Protein AF-A0A8T0A9D6-F1 (afdb_monomer)

Radius of gyration: 23.65 Å; Cα contacts (8 Å, |Δi|>4): 143; chains: 1; bounding box: 68×33×57 Å

Nearest PDB structures (foldseek):
  1hup-assembly1_A  TM=8.948E-01  e=9.788E-04  Homo sapiens
  4j6m-assembly6_F  TM=8.842E-01  e=1.538E-03  Homo sapiens
  3dbz-assembly1_B  TM=8.760E-01  e=7.715E-03  Homo sapiens
  2ria-assembly1_C  TM=8.794E-01  e=1.136E-02  Homo sapiens

Organism: Silurus meridionalis (NCBI:txid175797)

Structure (mmCIF, N/CA/C/O backbone):
data_AF-A0A8T0A9D6-F1
#
_entry.id   AF-A0A8T0A9D6-F1
#
loop_
_atom_site.group_PDB
_atom_site.id
_atom_site.type_symbol
_atom_site.label_atom_id
_atom_site.label_alt_id
_atom_site.label_comp_id
_atom_site.label_asym_id
_atom_site.label_entity_id
_atom_site.label_seq_id
_atom_site.pdbx_PDB_ins_code
_atom_site.Cartn_x
_atom_site.Cartn_y
_atom_site.Cartn_z
_atom_site.occupancy
_atom_site.B_iso_or_equiv
_atom_site.auth_seq_id
_atom_site.auth_comp_id
_atom_site.auth_asym_id
_atom_site.auth_atom_id
_atom_site.pdbx_PDB_model_num
ATOM 1 N N . MET A 1 1 ? 6.426 9.543 -4.279 1.00 57.34 1 MET A N 1
ATOM 2 C CA . MET A 1 1 ? 7.714 8.868 -4.018 1.00 57.34 1 MET A CA 1
ATOM 3 C C . MET A 1 1 ? 8.816 9.563 -4.808 1.00 57.34 1 MET A C 1
ATOM 5 O O . MET A 1 1 ? 8.618 9.806 -5.990 1.00 57.34 1 MET A O 1
ATOM 9 N N . GLN A 1 2 ? 9.928 9.948 -4.175 1.00 61.25 2 GLN A N 1
ATOM 10 C CA . GLN A 1 2 ? 11.080 10.52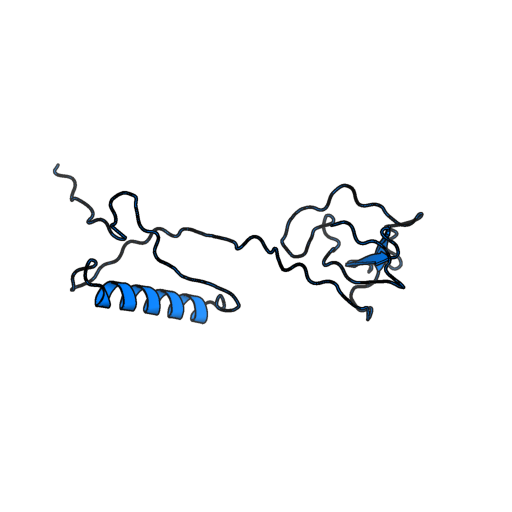2 -4.880 1.00 61.25 2 GLN A CA 1
ATOM 11 C C . GLN A 1 2 ? 12.294 9.624 -4.647 1.00 61.25 2 GLN A C 1
ATOM 13 O O . GLN A 1 2 ? 12.952 9.722 -3.617 1.00 61.25 2 GLN A O 1
ATOM 18 N N . VAL A 1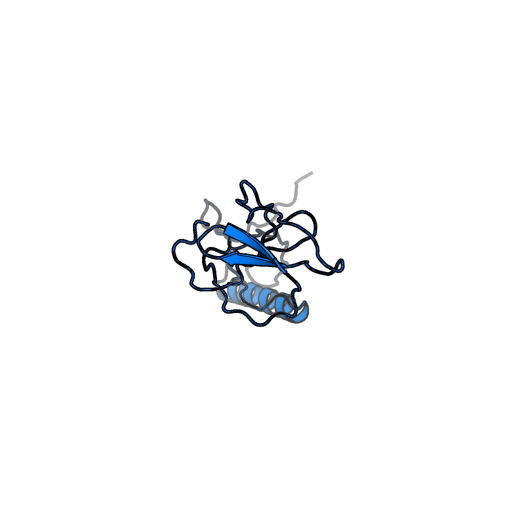 3 ? 12.563 8.733 -5.601 1.00 64.94 3 VAL A N 1
ATOM 19 C CA . VAL A 1 3 ? 13.750 7.874 -5.577 1.00 64.94 3 VAL A CA 1
ATOM 20 C C . VAL A 1 3 ? 14.895 8.651 -6.216 1.00 64.94 3 VAL A C 1
ATOM 22 O O . VAL A 1 3 ? 14.787 9.088 -7.359 1.00 64.94 3 VAL A O 1
ATOM 25 N N . ARG A 1 4 ? 15.972 8.882 -5.465 1.00 66.06 4 ARG A N 1
ATOM 26 C CA . ARG A 1 4 ? 17.199 9.515 -5.967 1.00 66.06 4 ARG A CA 1
ATOM 27 C C . ARG A 1 4 ? 18.322 8.483 -5.895 1.00 66.06 4 ARG A C 1
ATOM 29 O O . ARG A 1 4 ? 18.408 7.769 -4.903 1.00 66.06 4 ARG A O 1
ATOM 36 N N . ASN A 1 5 ? 19.178 8.450 -6.917 1.00 67.38 5 ASN A N 1
ATOM 37 C CA . ASN A 1 5 ? 20.385 7.616 -6.984 1.00 67.38 5 ASN A CA 1
ATOM 38 C C . ASN A 1 5 ? 20.135 6.093 -7.039 1.00 67.38 5 ASN A C 1
ATOM 40 O O . ASN A 1 5 ? 20.701 5.347 -6.242 1.00 67.38 5 ASN A O 1
ATOM 44 N N . THR A 1 6 ? 19.321 5.613 -7.986 1.00 70.38 6 THR A N 1
ATOM 45 C CA . THR A 1 6 ? 19.339 4.187 -8.364 1.00 70.38 6 THR A CA 1
ATOM 46 C C . THR A 1 6 ? 20.380 3.931 -9.442 1.00 70.38 6 THR A C 1
ATOM 48 O O . THR A 1 6 ? 20.510 4.718 -10.377 1.00 70.38 6 THR A O 1
ATOM 51 N N . VAL A 1 7 ? 21.118 2.829 -9.310 1.00 73.31 7 VAL A N 1
ATOM 52 C CA . VAL A 1 7 ? 21.983 2.306 -10.372 1.00 73.31 7 VAL A CA 1
ATOM 53 C C . VAL A 1 7 ? 21.232 1.156 -11.032 1.00 73.31 7 VAL A C 1
ATOM 55 O O . VAL A 1 7 ? 21.083 0.095 -10.430 1.00 73.31 7 VAL A O 1
ATOM 58 N N . GLY A 1 8 ? 20.743 1.390 -12.249 1.00 85.88 8 GLY A N 1
ATOM 59 C CA . GLY A 1 8 ? 19.894 0.447 -12.976 1.00 85.88 8 GLY A CA 1
ATOM 60 C C . GLY A 1 8 ? 18.409 0.573 -12.638 1.00 85.88 8 GLY A C 1
ATOM 61 O O . GLY A 1 8 ? 18.000 1.382 -11.797 1.00 85.88 8 GLY A O 1
ATOM 62 N N . ASP A 1 9 ? 17.610 -0.224 -13.339 1.00 93.56 9 ASP A N 1
ATOM 63 C CA . ASP A 1 9 ? 16.158 -0.211 -13.223 1.00 93.56 9 ASP A CA 1
ATOM 64 C C . ASP A 1 9 ? 15.711 -0.938 -11.954 1.00 93.56 9 ASP A C 1
ATOM 66 O O . ASP A 1 9 ? 16.227 -2.002 -11.599 1.00 93.56 9 ASP A O 1
ATOM 70 N N . ALA A 1 10 ? 14.733 -0.353 -11.267 1.00 95.12 10 ALA A N 1
ATOM 71 C CA . ALA A 1 10 ? 14.130 -0.940 -10.082 1.00 95.12 10 ALA A CA 1
ATOM 72 C C . ALA A 1 10 ? 12.607 -0.838 -10.129 1.00 95.12 10 ALA A C 1
ATOM 74 O O . ALA A 1 10 ? 12.049 0.197 -10.505 1.00 95.12 10 ALA A O 1
ATOM 75 N N . TRP A 1 11 ? 11.933 -1.896 -9.687 1.00 96.06 11 TRP A N 1
ATOM 76 C CA . TRP A 1 11 ? 10.486 -1.911 -9.536 1.00 96.06 11 TRP A CA 1
ATOM 77 C C . TRP A 1 11 ? 10.029 -0.988 -8.407 1.00 96.06 11 TRP A C 1
ATOM 79 O O . TRP A 1 11 ? 10.618 -0.943 -7.325 1.00 96.06 11 TRP A O 1
ATOM 89 N N . IL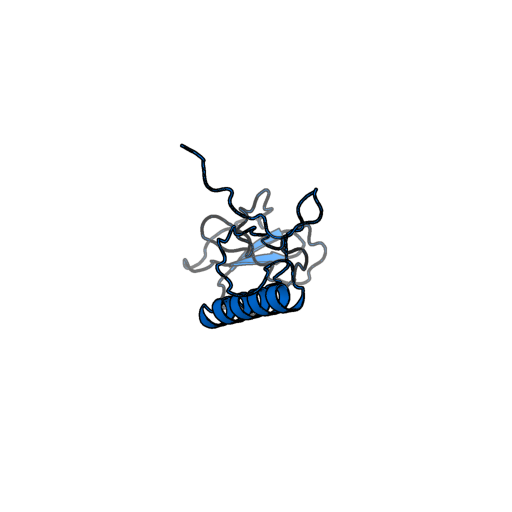E A 1 12 ? 8.927 -0.287 -8.664 1.00 93.31 12 ILE A N 1
ATOM 90 C CA . ILE A 1 12 ? 8.322 0.689 -7.744 1.00 93.31 12 ILE A CA 1
ATOM 91 C C . ILE A 1 12 ? 6.821 0.455 -7.527 1.00 93.31 12 ILE A C 1
ATOM 93 O O . ILE A 1 12 ? 6.131 1.323 -7.002 1.00 93.31 12 ILE A O 1
ATOM 97 N N . GLY A 1 13 ? 6.292 -0.688 -7.975 1.00 93.81 13 GLY A N 1
ATOM 98 C CA . GLY A 1 13 ? 4.865 -1.005 -7.862 1.00 93.81 13 GLY A CA 1
ATOM 99 C C . GLY A 1 13 ? 3.951 -0.149 -8.750 1.00 93.81 13 GLY A C 1
ATOM 100 O O . GLY A 1 13 ? 2.769 -0.014 -8.448 1.00 93.81 13 GLY A O 1
ATOM 101 N N . LEU A 1 14 ? 4.479 0.447 -9.823 1.00 95.50 14 LEU A N 1
ATOM 102 C CA . LEU A 1 14 ? 3.708 1.176 -10.833 1.00 95.50 14 LEU A CA 1
ATOM 103 C C . LEU A 1 14 ? 3.310 0.222 -11.973 1.00 95.50 14 LEU A C 1
ATOM 105 O O . LEU A 1 14 ? 4.157 -0.535 -12.443 1.00 95.50 14 LEU A O 1
ATOM 109 N N . TYR A 1 15 ? 2.064 0.267 -12.454 1.00 95.88 15 TYR A N 1
ATOM 110 C CA . TYR A 1 15 ? 1.616 -0.580 -13.572 1.00 95.88 15 TYR A CA 1
ATOM 111 C C . TYR A 1 15 ? 0.559 0.073 -14.478 1.00 95.88 15 TYR A C 1
ATOM 113 O O . TYR A 1 15 ? -0.141 1.019 -14.094 1.00 95.88 15 TYR A O 1
ATOM 121 N N . ARG A 1 16 ? 0.468 -0.444 -15.709 1.00 92.25 16 ARG A N 1
ATOM 122 C CA . ARG A 1 16 ? -0.327 0.073 -16.827 1.00 92.25 16 ARG A CA 1
ATOM 123 C C . ARG A 1 16 ? -1.744 -0.514 -16.825 1.00 92.25 16 ARG A C 1
ATOM 125 O O . ARG A 1 16 ? -1.974 -1.664 -17.169 1.00 92.25 16 ARG A O 1
ATOM 132 N N . ASP A 1 17 ? -2.688 0.340 -16.462 1.00 81.69 17 ASP A N 1
ATOM 133 C CA . ASP A 1 17 ? -4.134 0.243 -16.731 1.00 81.69 17 ASP A CA 1
ATOM 134 C C . ASP A 1 17 ? -4.623 1.682 -16.967 1.00 81.69 17 ASP A C 1
ATOM 136 O O . ASP A 1 17 ? -5.093 2.064 -18.033 1.00 81.69 17 ASP A O 1
ATOM 140 N N . THR A 1 18 ? -4.297 2.555 -16.009 1.00 87.69 18 THR A N 1
ATOM 141 C CA . THR A 1 18 ? -4.338 4.024 -16.124 1.00 87.69 18 THR A CA 1
ATOM 142 C C . THR A 1 18 ? -3.188 4.633 -15.311 1.00 87.69 18 THR A C 1
ATOM 144 O O . THR A 1 18 ? -3.387 5.584 -14.569 1.00 87.69 18 THR A O 1
ATOM 147 N N . TRP A 1 19 ? -2.002 4.011 -15.374 1.00 94.81 19 TRP A N 1
ATOM 148 C CA . TRP A 1 19 ? -0.857 4.271 -14.488 1.00 94.81 19 TRP A CA 1
ATOM 149 C C . TRP A 1 19 ? -1.252 4.407 -13.013 1.00 94.81 19 TRP A C 1
ATOM 151 O O . TRP A 1 19 ? -1.529 5.492 -12.505 1.00 94.81 19 TRP A O 1
ATOM 161 N N . LYS A 1 20 ? -1.271 3.276 -12.309 1.00 94.69 20 LYS A N 1
ATOM 162 C CA . LYS A 1 20 ? -1.659 3.203 -10.897 1.00 94.69 20 LYS A CA 1
ATOM 163 C C . LYS A 1 20 ? -0.610 2.473 -10.072 1.00 94.69 20 LYS A C 1
ATOM 165 O O . LYS A 1 20 ? 0.171 1.681 -10.601 1.00 94.69 20 LYS A O 1
ATOM 170 N N . TRP A 1 21 ? -0.591 2.775 -8.784 1.00 91.88 21 TRP A N 1
ATOM 171 C CA . TRP A 1 21 ? 0.236 2.075 -7.812 1.00 91.88 21 TRP A CA 1
ATOM 172 C C . TRP A 1 21 ? -0.448 0.775 -7.377 1.00 91.88 21 TRP A C 1
ATOM 174 O O . TRP A 1 21 ? -1.668 0.632 -7.492 1.00 91.88 21 TRP A O 1
ATOM 184 N N . VAL A 1 22 ? 0.322 -0.189 -6.867 1.00 89.56 22 VAL A N 1
ATOM 185 C CA . VAL A 1 22 ? -0.194 -1.467 -6.328 1.00 89.56 22 VAL A CA 1
ATOM 186 C C . VAL A 1 22 ? -1.221 -1.299 -5.202 1.00 89.56 22 VAL A C 1
ATOM 188 O O . VAL A 1 22 ? -2.004 -2.213 -4.965 1.00 89.56 22 VAL A O 1
ATOM 191 N N . ASP A 1 23 ? -1.285 -0.131 -4.557 1.00 84.12 23 ASP A N 1
ATOM 192 C CA . ASP A 1 23 ? -2.315 0.212 -3.566 1.00 84.12 23 ASP A CA 1
ATOM 193 C C . ASP A 1 23 ? -3.654 0.682 -4.182 1.00 84.12 23 ASP A C 1
ATOM 195 O O . ASP A 1 23 ? -4.633 0.900 -3.466 1.00 84.12 23 ASP A O 1
ATOM 199 N N . GLY A 1 24 ? -3.714 0.822 -5.510 1.00 87.25 24 GLY A N 1
ATOM 200 C CA . GLY A 1 24 ? -4.887 1.249 -6.271 1.00 87.25 24 GLY A CA 1
ATOM 201 C C . GLY A 1 24 ? -5.000 2.758 -6.501 1.00 87.25 24 GLY A C 1
ATOM 202 O O . GLY A 1 24 ? -5.914 3.184 -7.209 1.00 87.25 24 GLY A O 1
ATOM 203 N N . THR A 1 25 ? -4.102 3.578 -5.953 1.00 88.19 25 THR A N 1
ATOM 204 C CA . THR A 1 25 ? -4.113 5.028 -6.180 1.00 88.19 25 THR A CA 1
ATOM 205 C C . THR A 1 25 ? -3.608 5.381 -7.585 1.00 88.19 25 THR A C 1
ATOM 207 O O . THR A 1 25 ? -2.693 4.752 -8.122 1.00 88.19 25 THR A O 1
ATOM 210 N N . ILE A 1 26 ? -4.218 6.397 -8.208 1.00 92.50 26 ILE A N 1
ATOM 211 C CA . ILE A 1 26 ? -3.815 6.877 -9.539 1.00 92.50 26 ILE A CA 1
ATOM 212 C C . ILE A 1 26 ? -2.490 7.630 -9.414 1.00 92.50 26 ILE A C 1
ATOM 214 O O . ILE A 1 26 ? -2.347 8.539 -8.590 1.00 92.50 26 ILE A O 1
ATOM 218 N N . ALA A 1 27 ? -1.522 7.272 -10.251 1.00 92.38 27 ALA A N 1
ATOM 219 C CA . ALA A 1 27 ? -0.233 7.932 -10.277 1.00 92.38 27 ALA A CA 1
ATOM 220 C C . ALA A 1 27 ? -0.327 9.288 -10.997 1.00 92.38 27 ALA A C 1
ATOM 222 O O . ALA A 1 27 ? -1.029 9.453 -11.992 1.00 92.38 27 ALA A O 1
ATOM 223 N N . SER A 1 28 ? 0.397 10.283 -10.491 1.00 91.25 28 SER A N 1
ATOM 224 C CA . SER A 1 28 ? 0.422 11.638 -11.048 1.00 91.25 28 SER A CA 1
ATOM 225 C C . SER A 1 28 ? 1.840 12.200 -11.008 1.00 91.25 28 SER A C 1
ATOM 227 O O . SER A 1 28 ? 2.676 11.731 -10.234 1.00 91.25 28 SER A O 1
ATOM 229 N N . ASN A 1 29 ? 2.119 13.207 -11.844 1.00 89.31 29 ASN A N 1
ATOM 230 C CA . ASN A 1 29 ? 3.422 13.884 -11.914 1.00 89.31 29 ASN A CA 1
ATOM 231 C C . ASN A 1 29 ? 4.615 12.938 -12.177 1.00 89.31 29 ASN A C 1
ATOM 233 O O . ASN A 1 29 ? 5.715 13.152 -11.662 1.00 89.31 29 ASN A O 1
ATOM 237 N N . LEU A 1 30 ? 4.395 11.889 -12.974 1.00 92.31 30 LEU A N 1
ATOM 238 C CA . LEU A 1 30 ? 5.432 10.937 -13.370 1.00 92.31 30 LEU A CA 1
ATOM 239 C C . LEU A 1 30 ? 6.422 11.608 -14.327 1.00 92.31 30 LEU A C 1
ATOM 241 O O . LEU A 1 30 ? 6.027 12.191 -15.337 1.00 92.31 30 LEU A O 1
ATOM 245 N N . LYS A 1 31 ? 7.714 11.539 -13.997 1.00 93.94 31 LYS A N 1
ATOM 246 C CA . LYS A 1 31 ? 8.794 12.093 -14.822 1.00 93.94 31 LYS A CA 1
ATOM 247 C C . LYS A 1 31 ? 9.399 10.991 -15.672 1.00 93.94 31 LYS A C 1
ATOM 249 O O . LYS A 1 31 ? 10.311 10.302 -15.228 1.00 93.94 31 LYS A O 1
ATOM 254 N N . TRP A 1 32 ? 8.868 10.817 -16.868 1.00 95.00 32 TRP A N 1
ATOM 255 C CA . TRP A 1 32 ? 9.325 9.786 -17.788 1.00 95.00 32 TRP A CA 1
ATOM 256 C C . TRP A 1 32 ? 10.737 10.057 -18.311 1.00 95.00 32 TRP A C 1
ATOM 258 O O . TRP A 1 32 ? 11.162 11.208 -18.450 1.00 95.00 32 TRP A O 1
ATOM 268 N N . ILE A 1 33 ? 11.457 8.980 -18.603 1.00 94.88 33 ILE A N 1
ATOM 269 C CA . ILE A 1 33 ? 12.630 9.007 -19.470 1.00 94.88 33 ILE A CA 1
ATOM 270 C C . ILE A 1 33 ? 12.175 9.558 -20.835 1.00 94.88 33 ILE A C 1
ATOM 272 O O . ILE A 1 33 ? 11.066 9.251 -21.276 1.00 94.88 33 ILE A O 1
ATOM 276 N N . PRO A 1 34 ? 12.968 10.402 -21.519 1.00 96.19 34 PRO A N 1
ATOM 277 C CA . PRO A 1 34 ? 12.604 10.881 -22.849 1.00 96.19 34 PRO A CA 1
ATOM 278 C C . PRO A 1 34 ? 12.295 9.723 -23.807 1.00 96.19 34 PRO A C 1
ATOM 280 O O . PRO A 1 34 ? 13.135 8.853 -24.009 1.00 96.19 34 PRO A O 1
ATOM 283 N N . GLY A 1 35 ? 11.100 9.737 -24.400 1.00 95.69 35 GLY A N 1
ATOM 284 C CA . GLY A 1 35 ? 10.602 8.656 -25.257 1.00 95.69 35 GLY A CA 1
ATOM 285 C C . GLY A 1 35 ? 9.629 7.707 -24.556 1.00 95.69 35 GLY A C 1
ATOM 286 O O . GLY A 1 35 ? 8.864 7.048 -25.248 1.00 95.69 35 GLY A O 1
ATOM 287 N N . GLU A 1 36 ? 9.585 7.714 -23.223 1.00 95.50 36 GLU A N 1
ATOM 288 C CA . GLU A 1 36 ? 8.673 6.899 -22.424 1.00 95.50 36 GLU A CA 1
ATOM 289 C C . GLU A 1 36 ? 7.377 7.644 -22.038 1.00 95.50 36 GLU A C 1
ATOM 291 O O . GLU A 1 36 ? 7.353 8.881 -21.970 1.00 95.50 36 GLU A O 1
ATOM 296 N N . PRO A 1 37 ? 6.289 6.912 -21.737 1.00 95.31 37 PRO A N 1
ATOM 297 C CA . PRO A 1 37 ? 6.180 5.465 -21.867 1.00 95.31 37 PRO A CA 1
ATOM 298 C C . PRO A 1 37 ? 5.902 5.035 -23.314 1.00 95.31 37 PRO A C 1
ATOM 300 O O . PRO A 1 37 ? 4.982 5.570 -23.942 1.00 95.31 37 PRO A O 1
ATOM 303 N N . ASN A 1 38 ? 6.660 4.074 -23.836 1.00 96.00 38 ASN A N 1
ATOM 304 C CA . ASN A 1 38 ? 6.676 3.747 -25.264 1.00 96.00 38 ASN A CA 1
ATOM 305 C C . ASN A 1 38 ? 5.878 2.468 -25.617 1.00 96.00 38 ASN A C 1
ATOM 307 O O . ASN A 1 38 ? 5.438 2.315 -26.761 1.00 96.00 38 ASN A O 1
ATOM 311 N N . ASN A 1 39 ? 5.600 1.606 -24.632 1.00 95.88 39 ASN A N 1
ATOM 312 C CA . ASN A 1 39 ? 4.902 0.332 -24.800 1.00 95.88 39 ASN A CA 1
ATOM 313 C C . ASN A 1 39 ? 5.489 -0.574 -25.899 1.00 95.88 39 ASN A C 1
ATOM 315 O O . ASN A 1 39 ? 4.751 -1.106 -26.741 1.00 95.88 39 ASN A O 1
ATOM 319 N N . TYR A 1 40 ? 6.806 -0.739 -25.921 1.00 94.75 40 TYR A N 1
ATOM 320 C CA . TYR A 1 40 ? 7.531 -1.496 -26.928 1.00 94.75 40 TYR A CA 1
ATOM 321 C C . TYR A 1 40 ? 7.016 -2.935 -26.994 1.00 94.75 40 TYR A C 1
ATOM 323 O O . TYR A 1 40 ? 6.885 -3.630 -25.992 1.00 94.75 40 TYR A O 1
ATOM 331 N N . GLY A 1 41 ? 6.663 -3.401 -28.195 1.00 93.06 41 GLY A N 1
ATOM 332 C CA . GLY A 1 41 ? 6.097 -4.744 -28.376 1.00 93.06 41 GLY A CA 1
ATOM 333 C C . GLY A 1 41 ? 4.707 -4.953 -27.753 1.00 93.06 41 GLY A C 1
ATOM 334 O O . GLY A 1 41 ? 4.185 -6.066 -27.803 1.00 93.06 41 GLY A O 1
ATOM 335 N N . GLY A 1 42 ? 4.080 -3.907 -27.204 1.00 95.38 42 GLY A N 1
ATOM 336 C CA . GLY A 1 42 ? 2.723 -3.949 -26.664 1.00 95.38 42 GLY A CA 1
ATOM 337 C C . GLY A 1 42 ? 2.577 -4.667 -25.319 1.00 95.38 42 GLY A C 1
ATOM 338 O O . GLY A 1 42 ? 1.451 -4.988 -24.938 1.00 95.38 42 GLY A O 1
ATOM 339 N N . ASN A 1 43 ? 3.675 -4.957 -24.614 1.00 95.81 43 ASN A N 1
ATOM 340 C CA . ASN A 1 43 ? 3.669 -5.753 -23.382 1.00 95.81 43 ASN A CA 1
ATOM 341 C C . ASN A 1 43 ? 4.378 -5.087 -22.187 1.00 95.81 43 ASN A C 1
ATOM 343 O O . ASN A 1 43 ? 4.625 -5.754 -21.176 1.00 95.81 43 ASN A O 1
ATOM 347 N N . GLU A 1 44 ? 4.650 -3.784 -22.251 1.00 96.69 44 GLU A N 1
ATOM 348 C CA . GLU A 1 44 ? 5.326 -3.033 -21.189 1.00 96.69 44 GLU A CA 1
ATOM 349 C C . GLU A 1 44 ? 4.315 -2.460 -20.197 1.00 96.69 44 GLU A C 1
ATOM 351 O O . GLU A 1 44 ? 3.921 -1.289 -20.201 1.00 96.69 44 GLU A O 1
ATOM 356 N N . ASN A 1 45 ? 3.821 -3.361 -19.352 1.00 97.06 45 ASN A N 1
ATOM 357 C CA . ASN A 1 45 ? 2.741 -3.063 -18.422 1.00 97.06 45 ASN A CA 1
ATOM 358 C C . ASN A 1 45 ? 3.223 -2.691 -17.014 1.00 97.06 45 ASN A C 1
ATOM 360 O O . ASN A 1 45 ? 2.389 -2.429 -16.149 1.00 97.06 45 ASN A O 1
ATOM 364 N N . CYS A 1 46 ? 4.532 -2.652 -16.765 1.00 97.56 46 CYS A N 1
ATOM 365 C CA . CYS A 1 46 ? 5.091 -2.357 -15.449 1.00 97.56 46 CYS A CA 1
ATOM 366 C C . CYS A 1 46 ? 6.087 -1.199 -15.520 1.00 97.56 46 CYS A C 1
ATOM 368 O O . CYS A 1 46 ? 6.866 -1.097 -16.460 1.00 97.56 46 CYS A O 1
ATOM 370 N N . GLY A 1 47 ? 6.051 -0.323 -14.516 1.00 96.56 47 GLY A N 1
ATOM 371 C CA . GLY A 1 47 ? 6.910 0.851 -14.424 1.00 96.56 47 GLY A CA 1
ATOM 372 C C . GLY A 1 47 ? 8.124 0.624 -13.525 1.00 96.56 47 GLY A C 1
ATOM 373 O O . GLY A 1 47 ? 7.995 0.116 -12.406 1.00 96.56 47 GLY A O 1
ATOM 374 N N . VAL A 1 48 ? 9.287 1.063 -13.993 1.00 95.75 48 VAL A N 1
ATOM 375 C CA . VAL A 1 48 ? 10.552 1.094 -13.249 1.00 95.75 48 VAL A CA 1
ATOM 376 C C . VAL A 1 48 ? 10.983 2.524 -12.950 1.00 95.75 48 VAL A C 1
ATOM 378 O O . VAL A 1 48 ? 10.505 3.476 -13.570 1.00 95.75 48 VAL A O 1
ATOM 381 N N . VAL A 1 49 ? 11.915 2.676 -12.007 1.00 93.94 49 VAL A N 1
ATOM 382 C CA . VAL A 1 49 ? 12.654 3.923 -11.796 1.00 93.94 49 VAL A CA 1
ATOM 383 C C . VAL A 1 49 ? 14.150 3.725 -12.015 1.00 93.94 49 VAL A C 1
ATOM 385 O O . VAL A 1 49 ? 14.755 2.805 -11.466 1.00 93.94 49 VAL A O 1
ATOM 388 N N . ASN A 1 50 ? 14.758 4.649 -12.753 1.00 90.69 50 ASN A N 1
ATOM 389 C CA . ASN A 1 50 ? 16.197 4.731 -12.964 1.00 90.69 50 ASN A CA 1
ATOM 390 C C . ASN A 1 50 ? 16.650 6.184 -12.825 1.00 90.69 50 ASN A C 1
ATOM 392 O O . ASN A 1 50 ? 16.157 7.070 -13.522 1.00 90.69 50 ASN A O 1
ATOM 396 N N . SER A 1 51 ? 17.549 6.455 -11.878 1.00 88.69 51 SER A N 1
ATOM 397 C CA . SER A 1 51 ? 18.059 7.804 -11.603 1.00 88.69 51 SER A CA 1
ATOM 398 C C . SER A 1 51 ? 16.950 8.854 -11.389 1.00 88.69 51 SER A C 1
ATOM 400 O O . SER A 1 51 ? 17.116 10.034 -11.691 1.00 88.69 51 SER A O 1
ATOM 402 N N . GLY A 1 52 ? 15.804 8.427 -10.845 1.00 88.62 52 GLY A N 1
ATOM 403 C CA . GLY A 1 52 ? 14.638 9.277 -10.582 1.00 88.62 52 GLY A CA 1
ATOM 404 C C . GLY A 1 52 ? 13.717 9.532 -11.781 1.00 88.62 52 GLY A C 1
ATOM 405 O O . GLY A 1 52 ? 12.766 10.305 -11.644 1.00 88.62 52 GLY A O 1
ATOM 406 N N . LEU A 1 53 ? 13.977 8.893 -12.924 1.00 92.94 53 LEU A N 1
ATOM 407 C CA . LEU A 1 53 ? 13.124 8.907 -14.109 1.00 92.94 53 LEU A CA 1
ATOM 408 C C . LEU A 1 53 ? 12.398 7.572 -14.273 1.00 92.94 53 LEU A C 1
ATOM 410 O O . LEU A 1 53 ? 12.890 6.531 -13.844 1.00 92.94 53 LEU A O 1
ATOM 414 N N . PHE A 1 54 ? 11.220 7.625 -14.880 1.00 94.75 54 PHE A N 1
ATOM 415 C CA . PHE A 1 54 ? 10.311 6.496 -15.033 1.00 94.75 54 PHE A CA 1
ATOM 416 C C . PHE A 1 54 ? 10.422 5.905 -16.435 1.00 94.75 54 PHE A C 1
ATOM 418 O O . PHE A 1 54 ? 10.498 6.652 -17.408 1.00 94.75 54 PHE A O 1
ATOM 425 N N . GLY A 1 55 ? 10.370 4.585 -16.540 1.00 95.75 55 GLY A N 1
ATOM 426 C CA . GLY A 1 55 ? 10.226 3.874 -17.811 1.00 95.75 55 GLY A CA 1
ATOM 427 C C . GLY A 1 55 ? 9.219 2.748 -17.661 1.00 95.75 55 GLY A C 1
ATOM 428 O O . GLY A 1 55 ? 8.985 2.287 -16.541 1.00 95.75 55 GLY A O 1
ATOM 429 N N . ASP A 1 56 ? 8.595 2.331 -18.754 1.00 97.31 56 ASP A N 1
ATOM 430 C CA . ASP A 1 56 ? 7.818 1.100 -18.794 1.00 97.31 56 ASP A CA 1
ATOM 431 C C . ASP A 1 56 ? 8.619 -0.023 -19.435 1.00 97.31 56 ASP A C 1
ATOM 433 O O . ASP A 1 56 ? 9.432 0.204 -20.318 1.00 97.31 56 ASP A O 1
ATOM 437 N N . VAL A 1 57 ? 8.431 -1.235 -18.922 1.00 97.38 57 VAL A N 1
ATOM 438 C CA . VAL A 1 57 ? 9.126 -2.441 -19.379 1.00 97.38 57 VAL A CA 1
ATOM 439 C C . VAL A 1 57 ? 8.217 -3.663 -19.195 1.00 97.38 57 VAL A C 1
ATOM 441 O O . VAL A 1 57 ? 7.221 -3.598 -18.452 1.00 97.38 57 VAL A O 1
ATOM 444 N N . PRO A 1 58 ? 8.518 -4.813 -19.828 1.00 97.31 58 PRO A N 1
ATOM 445 C CA . PRO A 1 58 ? 7.760 -6.034 -19.603 1.00 97.31 58 PRO A CA 1
ATOM 446 C C . PRO A 1 58 ? 7.830 -6.461 -18.136 1.00 97.31 58 PRO A C 1
ATOM 448 O O . PRO A 1 58 ? 8.906 -6.561 -17.545 1.00 97.31 58 PRO A O 1
ATOM 451 N N . CYS A 1 59 ? 6.676 -6.779 -17.549 1.00 96.81 59 CYS A N 1
ATOM 452 C CA . CYS A 1 59 ? 6.574 -7.195 -16.145 1.00 96.81 59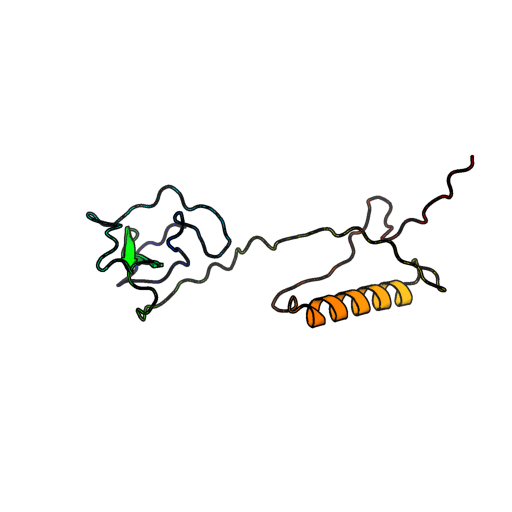 CYS A CA 1
ATOM 453 C C . CYS A 1 59 ? 7.368 -8.473 -15.816 1.00 96.81 59 CYS A C 1
ATOM 455 O O . CYS A 1 59 ? 7.618 -8.758 -14.651 1.00 96.81 59 CYS A O 1
ATOM 457 N N . SER A 1 60 ? 7.747 -9.254 -16.832 1.00 96.75 60 SER A N 1
ATOM 458 C CA . SER A 1 60 ? 8.563 -10.464 -16.699 1.00 96.75 60 SER A CA 1
ATOM 459 C C . SER A 1 60 ? 10.048 -10.190 -16.449 1.00 96.75 60 SER A C 1
ATOM 461 O O . SER A 1 60 ? 10.797 -11.134 -16.198 1.00 96.75 60 SER A O 1
ATOM 463 N N . ASN A 1 61 ? 10.499 -8.938 -16.559 1.00 96.50 61 ASN A N 1
ATOM 464 C CA . ASN A 1 61 ? 11.899 -8.593 -16.347 1.00 96.50 61 ASN A CA 1
ATOM 465 C C . ASN A 1 61 ? 12.310 -8.768 -14.877 1.00 96.50 61 ASN A C 1
ATOM 467 O O . ASN A 1 61 ? 11.536 -8.534 -13.947 1.00 96.50 61 ASN A O 1
ATOM 471 N N . ILE A 1 62 ? 13.565 -9.165 -14.667 1.00 96.44 62 ILE A N 1
ATOM 472 C CA . ILE A 1 62 ? 14.121 -9.408 -13.334 1.00 96.44 62 ILE A CA 1
ATOM 473 C C . ILE A 1 62 ? 14.902 -8.168 -12.899 1.00 96.44 62 ILE A C 1
ATOM 475 O O . ILE A 1 62 ? 16.003 -7.923 -13.388 1.00 96.44 62 ILE A O 1
ATOM 479 N N . PHE A 1 63 ? 14.340 -7.415 -11.955 1.00 95.12 63 PHE A N 1
ATOM 480 C CA . PHE A 1 63 ? 14.951 -6.223 -11.367 1.00 95.12 63 PHE A CA 1
ATOM 481 C C . PHE A 1 63 ? 14.858 -6.251 -9.841 1.00 95.12 63 PHE A C 1
ATOM 483 O O . PHE A 1 63 ? 14.008 -6.936 -9.264 1.00 95.12 63 PHE A O 1
ATOM 490 N N . PHE A 1 64 ? 15.715 -5.471 -9.180 1.00 93.00 64 PHE A N 1
ATOM 491 C CA . PHE A 1 64 ? 15.527 -5.147 -7.766 1.00 93.00 64 PHE A CA 1
ATOM 492 C C . PHE A 1 64 ? 14.239 -4.336 -7.573 1.00 93.00 64 PHE A C 1
ATOM 494 O O . PHE A 1 64 ? 13.696 -3.773 -8.522 1.00 93.00 64 PHE A O 1
ATOM 501 N N . PHE A 1 65 ? 13.737 -4.265 -6.343 1.00 92.25 65 PHE A N 1
ATOM 502 C CA . PHE A 1 65 ? 12.473 -3.597 -6.047 1.00 92.25 65 PHE A CA 1
ATOM 503 C C . PHE A 1 65 ? 12.542 -2.795 -4.752 1.00 92.25 65 PHE A C 1
ATOM 505 O O . PHE A 1 65 ? 13.286 -3.129 -3.829 1.00 92.25 65 PHE A O 1
ATOM 512 N N . PHE A 1 66 ? 11.734 -1.741 -4.689 1.00 88.50 66 PHE A N 1
ATOM 513 C CA . PHE A 1 66 ? 11.476 -0.996 -3.464 1.00 88.50 66 PHE A CA 1
ATOM 514 C C . PHE A 1 66 ? 10.156 -1.443 -2.841 1.00 88.50 66 PHE A C 1
ATOM 516 O O . PHE A 1 66 ? 9.144 -1.554 -3.531 1.00 88.50 66 PHE A O 1
ATOM 523 N N . CYS A 1 67 ? 10.161 -1.636 -1.523 1.00 85.19 67 CYS A N 1
ATOM 524 C CA . CYS A 1 67 ? 8.942 -1.773 -0.736 1.00 85.19 67 CYS A CA 1
ATOM 525 C C . CYS A 1 67 ? 8.605 -0.427 -0.099 1.00 85.19 67 CYS A C 1
ATOM 527 O O . CYS A 1 67 ? 9.441 0.146 0.602 1.00 85.19 67 CYS A O 1
ATOM 529 N N . ASP A 1 68 ? 7.377 0.044 -0.291 1.00 78.62 68 ASP A N 1
ATOM 530 C CA . ASP A 1 68 ? 6.794 1.038 0.606 1.00 78.62 68 ASP A CA 1
ATOM 531 C C . ASP A 1 68 ? 6.115 0.288 1.753 1.00 78.62 68 ASP A C 1
ATOM 533 O O . ASP A 1 68 ? 5.417 -0.692 1.522 1.00 78.62 68 ASP A O 1
ATOM 537 N N . THR A 1 69 ? 6.347 0.703 2.993 1.00 73.12 69 THR A N 1
ATOM 538 C CA . THR A 1 69 ? 5.677 0.135 4.172 1.00 73.12 69 THR A CA 1
ATOM 539 C C . THR A 1 69 ? 4.494 0.986 4.622 1.00 73.12 69 THR A C 1
ATOM 541 O O . THR A 1 69 ? 3.721 0.554 5.477 1.00 73.12 69 THR A O 1
ATOM 544 N N . ASN A 1 70 ? 4.296 2.163 4.021 1.00 69.69 70 ASN A N 1
ATOM 545 C CA . ASN A 1 70 ? 3.167 3.049 4.283 1.00 69.69 70 ASN A CA 1
ATOM 546 C C . ASN A 1 70 ? 1.944 2.649 3.454 1.00 69.69 70 ASN A C 1
ATOM 548 O O . ASN A 1 70 ? 1.330 3.481 2.789 1.00 69.69 70 ASN A O 1
ATOM 552 N N . PHE A 1 71 ? 1.561 1.375 3.493 1.00 66.06 71 PHE A N 1
ATOM 553 C CA . PHE A 1 71 ? 0.265 0.988 2.958 1.00 66.06 71 PHE A CA 1
ATOM 554 C C . PHE A 1 71 ? -0.809 1.638 3.833 1.00 66.06 71 PHE A C 1
ATOM 556 O O . PHE A 1 71 ? -0.832 1.365 5.040 1.00 66.06 71 PHE A O 1
ATOM 563 N N . PRO A 1 72 ? -1.702 2.489 3.289 1.00 62.34 72 PRO A N 1
ATOM 564 C CA . PRO A 1 72 ? -2.846 2.943 4.055 1.00 62.34 72 PRO A CA 1
ATOM 565 C C . PRO A 1 72 ? -3.615 1.693 4.466 1.00 62.34 72 PRO A C 1
ATOM 567 O O . PRO A 1 72 ? -4.205 1.003 3.633 1.00 62.34 72 PRO A O 1
ATOM 570 N N . THR A 1 73 ? -3.563 1.354 5.754 1.00 63.88 73 THR A N 1
ATOM 571 C CA . THR A 1 73 ? -4.294 0.209 6.281 1.00 63.88 73 THR A CA 1
ATOM 572 C C . THR A 1 73 ? -5.753 0.457 5.940 1.00 63.88 73 THR A C 1
ATOM 574 O O . THR A 1 73 ? -6.336 1.449 6.387 1.00 63.88 73 THR A O 1
ATOM 577 N N . ARG A 1 74 ? -6.341 -0.389 5.089 1.00 69.81 74 ARG A N 1
ATOM 578 C CA . ARG A 1 74 ? -7.727 -0.213 4.660 1.00 69.81 74 ARG A CA 1
ATOM 579 C C . ARG A 1 74 ? -8.638 -0.514 5.846 1.00 69.81 74 ARG A C 1
ATOM 581 O O . ARG A 1 74 ? -9.101 -1.634 6.029 1.00 69.81 74 ARG A O 1
ATOM 588 N N . SER A 1 75 ? -8.879 0.499 6.671 1.00 76.56 75 SER A N 1
ATOM 589 C CA . SER A 1 75 ? -9.743 0.394 7.839 1.00 76.56 75 SER A CA 1
ATOM 590 C C . SER A 1 75 ? -11.194 0.445 7.388 1.00 76.56 75 SER A C 1
ATOM 592 O O . SER A 1 75 ? -11.692 1.473 6.928 1.00 76.56 75 SER A O 1
ATOM 594 N N . GLN A 1 76 ? -11.882 -0.686 7.500 1.00 83.62 76 GLN A N 1
ATOM 595 C CA . GLN A 1 76 ? -13.312 -0.778 7.239 1.00 83.62 76 GLN A CA 1
ATOM 596 C C . GLN A 1 76 ? -14.038 -1.034 8.555 1.00 83.62 76 GLN A C 1
ATOM 598 O O . GLN A 1 76 ? -13.770 -2.005 9.255 1.00 83.62 76 GLN A O 1
ATOM 603 N N . THR A 1 77 ? -14.978 -0.152 8.906 1.00 88.38 77 THR A N 1
ATOM 604 C CA . THR A 1 77 ? -15.877 -0.387 10.041 1.00 88.38 77 THR A CA 1
ATOM 605 C C . THR A 1 77 ? -17.112 -1.132 9.547 1.00 88.38 77 THR A C 1
ATOM 607 O O . THR A 1 77 ? -17.941 -0.553 8.845 1.00 88.38 77 THR A O 1
ATOM 610 N N . VAL A 1 78 ? -17.273 -2.387 9.961 1.00 88.38 78 VAL A N 1
ATOM 611 C CA . VAL A 1 78 ? -18.479 -3.178 9.687 1.00 88.38 78 VAL A CA 1
ATOM 612 C C . VAL A 1 78 ? -19.441 -3.057 10.868 1.00 88.38 78 VAL A C 1
ATOM 614 O O . VAL A 1 78 ? -19.051 -3.231 12.021 1.00 88.38 78 VAL A O 1
ATOM 617 N N . ARG A 1 79 ? -20.714 -2.746 10.597 1.00 90.75 79 ARG A N 1
ATOM 618 C CA . ARG A 1 79 ? -21.777 -2.763 11.612 1.00 90.75 79 ARG A CA 1
ATOM 619 C C . ARG A 1 79 ? -22.483 -4.109 11.572 1.00 90.75 79 ARG A C 1
ATOM 621 O O . ARG A 1 79 ? -23.024 -4.484 10.537 1.00 90.75 79 ARG A O 1
ATOM 628 N N . LEU A 1 80 ? -22.514 -4.798 12.705 1.00 87.81 80 LEU A N 1
ATOM 629 C CA . LEU A 1 80 ? -23.114 -6.122 12.832 1.00 87.81 80 LEU A CA 1
ATOM 630 C C . LEU A 1 80 ? -24.287 -6.092 13.806 1.00 87.81 80 LEU A C 1
ATOM 632 O O . LEU A 1 80 ? -24.321 -5.299 14.747 1.00 87.81 80 LEU A O 1
ATOM 636 N N . GLN A 1 81 ? -25.248 -6.980 13.575 1.00 89.75 81 GLN A N 1
ATOM 637 C CA . GLN A 1 81 ? -26.251 -7.343 14.566 1.00 89.75 81 GLN A CA 1
ATOM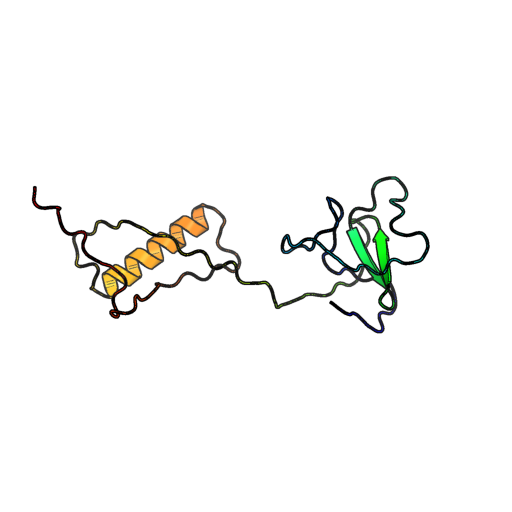 638 C C . GLN A 1 81 ? -25.886 -8.722 15.089 1.00 89.75 81 GLN A C 1
ATOM 640 O O . GLN A 1 81 ? -25.737 -9.654 14.304 1.00 89.75 81 GLN A O 1
ATOM 645 N N . VAL A 1 82 ? -25.722 -8.830 16.403 1.00 88.81 82 VAL A N 1
ATOM 646 C CA . VAL A 1 82 ? -25.332 -10.073 17.063 1.00 88.81 82 VAL A CA 1
ATOM 647 C C . VAL A 1 82 ? -26.483 -10.527 17.946 1.00 88.81 82 VAL A C 1
ATOM 649 O O . VAL A 1 82 ? -27.068 -9.723 18.674 1.00 88.81 82 VAL A O 1
ATOM 652 N N . MET A 1 83 ? -26.799 -11.814 17.862 1.00 83.50 83 MET A N 1
ATOM 653 C CA . MET A 1 83 ? -27.681 -12.505 18.794 1.00 83.50 83 MET A CA 1
ATOM 654 C C . MET A 1 83 ? -26.813 -13.438 19.632 1.00 83.50 83 MET A C 1
ATOM 656 O O . MET A 1 83 ? -25.943 -14.113 19.091 1.00 83.50 83 MET A O 1
ATOM 660 N N . SER A 1 84 ? -27.011 -13.420 20.943 1.00 83.25 84 SER A N 1
ATOM 661 C CA . SER A 1 84 ? -26.264 -14.232 21.899 1.00 83.25 84 SER A CA 1
ATOM 662 C C . SER A 1 84 ? -27.193 -14.582 23.051 1.00 83.25 84 SER A C 1
ATOM 664 O O . SER A 1 84 ? -27.933 -13.713 23.520 1.00 83.25 84 SER A O 1
ATOM 666 N N . ASP A 1 85 ? -27.123 -15.829 23.511 1.00 83.56 85 ASP A N 1
ATOM 667 C CA . ASP A 1 85 ? -27.842 -16.292 24.702 1.00 83.56 85 ASP A CA 1
ATOM 668 C C . ASP A 1 85 ? -27.229 -15.699 25.983 1.00 83.56 85 ASP A C 1
ATOM 670 O O . ASP A 1 85 ? -27.919 -15.478 26.978 1.00 83.56 85 ASP A O 1
ATOM 674 N N . GLY A 1 86 ? -25.928 -15.382 25.940 1.00 83.12 86 GLY A N 1
ATOM 675 C CA . GLY A 1 86 ? -25.197 -14.665 26.984 1.00 83.12 86 GLY A CA 1
ATOM 676 C C . GLY A 1 86 ? -25.174 -13.145 26.787 1.00 83.12 86 GLY A C 1
ATOM 677 O O . GLY A 1 86 ? -25.487 -12.615 25.716 1.00 83.12 86 GLY A O 1
ATOM 678 N N . SER A 1 87 ? -24.750 -12.419 27.823 1.00 88.12 87 SER A N 1
ATOM 679 C CA . SER A 1 87 ? -24.597 -10.962 27.764 1.00 88.12 87 SER A CA 1
ATOM 680 C C . SER A 1 87 ? -23.456 -10.555 26.826 1.00 88.12 87 SE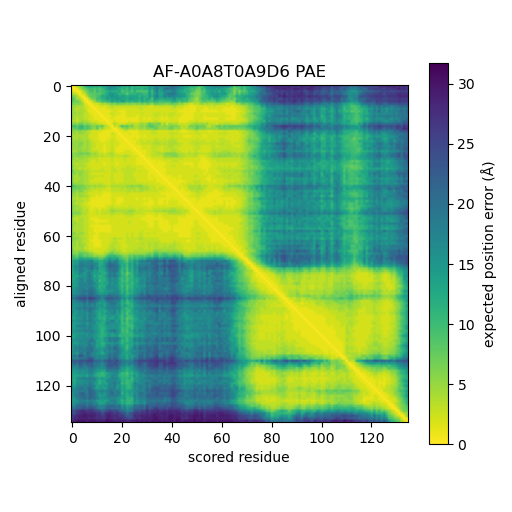R A C 1
ATOM 682 O O . SER A 1 87 ? -22.303 -10.878 27.075 1.00 88.12 87 SER A O 1
ATOM 684 N N . VAL A 1 88 ? -23.742 -9.736 25.809 1.00 88.75 88 VAL A N 1
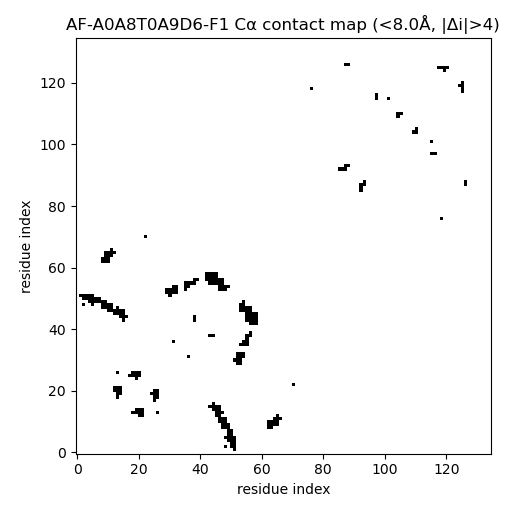ATOM 685 C CA . VAL A 1 88 ? -22.719 -9.152 24.905 1.00 88.75 88 VAL A CA 1
ATOM 686 C C . VAL A 1 88 ? -21.773 -8.149 25.588 1.00 88.75 88 VAL A C 1
ATOM 688 O O . VAL A 1 88 ? -20.847 -7.626 24.966 1.00 88.75 88 VAL A O 1
ATOM 691 N N . PHE A 1 89 ? -22.015 -7.843 26.862 1.00 89.12 89 PHE A N 1
ATOM 692 C CA . PHE A 1 89 ? -21.123 -7.036 27.695 1.00 89.12 89 PHE A CA 1
ATOM 693 C C . PHE A 1 89 ? -20.116 -7.888 28.478 1.00 89.12 89 PHE A C 1
ATOM 695 O O . PHE A 1 89 ? -19.222 -7.327 29.100 1.00 89.12 89 PHE A O 1
ATOM 702 N N . ASP A 1 90 ? -20.251 -9.217 28.447 1.00 90.81 90 ASP A N 1
ATOM 703 C CA . ASP A 1 90 ? -19.275 -10.139 29.021 1.00 90.81 90 ASP A CA 1
ATOM 704 C C . ASP A 1 90 ? -18.024 -10.202 28.120 1.00 90.81 90 ASP A C 1
ATOM 706 O O . ASP A 1 90 ? -18.157 -10.519 26.930 1.00 90.81 90 ASP A O 1
ATOM 710 N N . PRO A 1 91 ? -16.815 -9.929 28.646 1.00 91.00 91 PRO A N 1
ATOM 711 C CA . PRO A 1 91 ? -15.574 -10.021 27.880 1.00 91.00 91 PRO A CA 1
ATOM 712 C C . PRO A 1 91 ? -15.368 -11.373 27.185 1.00 91.00 91 PRO A C 1
ATOM 714 O O . PRO A 1 91 ? -14.846 -11.406 26.072 1.00 91.00 91 PRO A O 1
ATOM 717 N N . ALA A 1 92 ? -15.803 -12.485 27.786 1.00 91.50 92 ALA A N 1
ATOM 718 C CA . ALA A 1 92 ? -15.684 -13.812 27.185 1.00 91.50 92 ALA A CA 1
ATOM 719 C C . ALA A 1 92 ? -16.574 -13.948 25.940 1.00 91.50 92 ALA A C 1
ATOM 721 O O . ALA A 1 92 ? -16.133 -14.460 24.909 1.00 91.50 92 ALA A O 1
ATOM 722 N N . VAL A 1 93 ? -17.799 -13.413 25.996 1.00 91.25 93 VAL A N 1
ATOM 723 C CA . VAL A 1 93 ? -18.709 -13.368 24.840 1.00 91.25 93 VAL A CA 1
ATOM 724 C C . VAL A 1 93 ? -18.131 -12.465 23.747 1.00 91.25 93 VAL A C 1
ATOM 726 O O . VAL A 1 93 ? -18.136 -12.839 22.577 1.00 91.25 93 VAL A O 1
ATOM 729 N N . GLN A 1 94 ? -17.575 -11.303 24.105 1.00 91.06 94 GLN A N 1
ATOM 730 C CA . GLN A 1 94 ? -16.938 -10.389 23.147 1.00 91.06 94 GLN A CA 1
ATOM 731 C C . GLN A 1 94 ? -15.739 -11.030 22.440 1.00 91.06 94 GLN A C 1
ATOM 733 O O . GLN A 1 94 ? -15.596 -10.877 21.225 1.00 91.06 94 GLN A O 1
ATOM 738 N N . SER A 1 95 ? -14.901 -11.759 23.177 1.00 91.44 95 SER A N 1
ATOM 739 C CA . SER A 1 95 ? -13.776 -12.511 22.615 1.00 91.44 95 SER A CA 1
ATOM 740 C C . SER A 1 95 ? -14.257 -13.614 21.674 1.00 91.44 95 SER A C 1
ATOM 742 O O . SER A 1 95 ? -13.779 -13.683 20.545 1.00 91.44 95 SER A O 1
ATOM 744 N N . SER A 1 96 ? -15.270 -14.392 22.071 1.00 91.94 96 SER A N 1
ATOM 745 C CA . SER A 1 96 ? -15.833 -15.452 21.222 1.00 91.94 96 SER A CA 1
ATOM 746 C C . SER A 1 96 ? -16.423 -14.908 19.916 1.00 91.94 96 SER A C 1
ATOM 748 O O . SER A 1 96 ? -16.213 -15.486 18.851 1.00 91.94 96 SER A O 1
ATOM 750 N N . ILE A 1 97 ? -17.113 -13.760 19.954 1.00 91.19 97 ILE A N 1
ATOM 751 C CA . ILE A 1 97 ? -17.625 -13.118 18.733 1.00 91.19 97 ILE A CA 1
ATOM 752 C C . ILE A 1 97 ? -16.461 -12.688 17.828 1.00 91.19 97 ILE A C 1
ATOM 754 O O . ILE A 1 97 ? -16.517 -12.894 16.616 1.00 91.19 97 ILE A O 1
ATOM 758 N N . LEU A 1 98 ? -15.405 -12.096 18.398 1.00 91.38 98 LEU A N 1
ATOM 759 C CA . LEU A 1 98 ? -14.239 -11.653 17.632 1.00 91.38 98 LEU A CA 1
ATOM 760 C C . LEU A 1 98 ? -13.51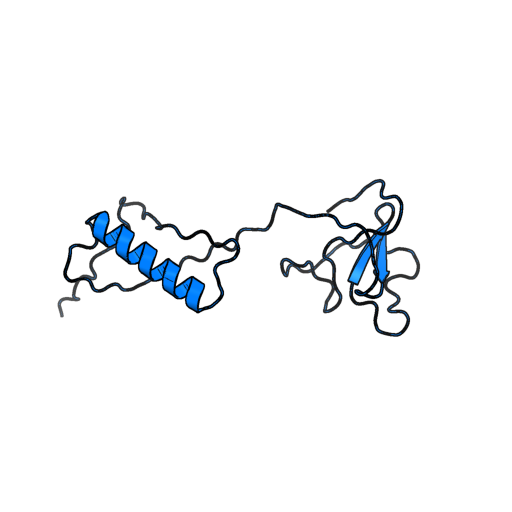8 -12.838 16.970 1.00 91.38 98 LEU A C 1
ATOM 762 O O . LEU A 1 98 ? -13.115 -12.733 15.814 1.00 91.38 98 LEU A O 1
ATOM 766 N N . GLU A 1 99 ? -13.390 -13.966 17.670 1.00 91.56 99 GLU A N 1
ATOM 767 C CA . GLU A 1 99 ? -12.823 -15.209 17.132 1.00 91.56 99 GLU A CA 1
ATOM 768 C C . GLU A 1 99 ? -13.670 -15.783 15.995 1.00 91.56 99 GLU A C 1
ATOM 770 O O . GLU A 1 99 ? -13.133 -16.075 14.929 1.00 91.56 99 GLU A O 1
ATOM 775 N N . GLN A 1 100 ? -14.994 -15.848 16.157 1.00 91.62 100 GLN A N 1
ATOM 776 C CA . GLN A 1 100 ? -15.892 -16.292 15.084 1.00 91.62 100 GLN A CA 1
ATOM 777 C C . GLN A 1 100 ? -15.791 -15.399 13.840 1.00 91.62 100 GLN A C 1
ATOM 779 O O . GLN A 1 100 ? -15.869 -15.879 12.708 1.00 91.62 100 GLN A O 1
ATOM 784 N N . MET A 1 101 ? -15.617 -14.087 14.027 1.00 90.12 101 MET A N 1
ATOM 785 C CA . MET A 1 101 ? -15.406 -13.162 12.915 1.00 90.12 101 MET A CA 1
ATOM 786 C C . MET A 1 101 ? -14.066 -13.396 12.221 1.00 90.12 101 MET A C 1
ATOM 788 O O . MET A 1 101 ? -14.031 -13.378 10.993 1.00 90.12 101 MET A O 1
ATOM 792 N N . LYS A 1 102 ? -12.987 -13.626 12.982 1.00 89.50 102 LYS A N 1
ATOM 793 C CA . LYS A 1 102 ? -11.686 -13.992 12.409 1.00 89.50 102 LYS A CA 1
ATOM 794 C C . LYS A 1 102 ? -11.822 -15.256 11.571 1.00 89.50 102 LYS A C 1
ATOM 796 O O . LYS A 1 102 ? -11.536 -15.185 10.386 1.00 89.50 102 LYS A O 1
ATOM 801 N N . GLN A 1 103 ? -12.391 -16.328 12.129 1.00 91.88 103 GLN A N 1
ATOM 802 C CA . GLN A 1 103 ? -12.579 -17.598 11.423 1.00 91.88 103 GLN A CA 1
ATOM 803 C C . GLN A 1 103 ? -13.278 -17.416 10.063 1.00 91.88 103 GLN A C 1
ATOM 805 O O . GLN A 1 103 ? -12.799 -17.878 9.031 1.00 91.88 103 GLN A O 1
ATOM 810 N N . LYS A 1 104 ? -14.389 -16.670 10.036 1.00 90.06 104 LYS A N 1
ATOM 811 C CA . LYS A 1 104 ? -15.117 -16.408 8.786 1.00 90.06 104 LYS A CA 1
ATOM 812 C C . LYS A 1 104 ? -14.302 -15.611 7.773 1.00 90.06 104 LYS A C 1
ATOM 814 O O . LYS A 1 104 ? -14.476 -15.806 6.575 1.00 90.06 104 LYS A O 1
ATOM 819 N N . LEU A 1 105 ? -13.447 -14.694 8.221 1.00 88.19 105 LEU A N 1
ATOM 820 C CA . LEU A 1 105 ? -12.562 -13.960 7.319 1.00 88.19 105 LEU A CA 1
ATOM 821 C C . LEU A 1 105 ? -11.493 -14.883 6.718 1.00 88.19 105 LEU A C 1
ATOM 823 O O . LEU A 1 105 ? -11.207 -14.749 5.529 1.00 88.19 105 LEU A O 1
ATOM 827 N N . GLU A 1 106 ? -10.956 -15.842 7.480 1.00 87.44 106 GLU A N 1
ATOM 828 C CA . GLU A 1 106 ? -9.994 -16.825 6.944 1.00 87.44 106 GLU A CA 1
ATOM 829 C C . GLU A 1 106 ? -10.658 -17.757 5.931 1.00 87.44 106 GLU A C 1
ATOM 831 O O . GLU A 1 106 ? -10.124 -17.942 4.840 1.00 87.44 106 GLU A O 1
ATOM 836 N N . GLU A 1 107 ? -11.862 -18.255 6.228 1.00 90.56 107 GLU A N 1
ATOM 837 C CA . GLU A 1 107 ? -12.649 -19.086 5.303 1.00 90.56 107 GLU A CA 1
ATOM 838 C C . GLU A 1 107 ? -12.943 -18.377 3.967 1.00 90.56 107 GLU A C 1
ATOM 840 O O . GLU A 1 107 ? -13.110 -19.030 2.940 1.00 90.56 107 GLU A O 1
ATOM 845 N N . ASN A 1 108 ? -12.973 -17.039 3.963 1.00 86.44 108 ASN A N 1
ATOM 846 C CA . ASN A 1 108 ? -13.170 -16.219 2.764 1.00 86.44 108 ASN A CA 1
ATOM 847 C C . ASN A 1 108 ? -11.853 -15.668 2.174 1.00 86.44 108 ASN A C 1
ATOM 849 O O . ASN A 1 108 ? -11.890 -14.785 1.318 1.00 86.44 108 ASN A O 1
ATOM 853 N N . GLY A 1 109 ? -10.692 -16.167 2.613 1.00 81.94 109 GLY A N 1
ATOM 854 C CA . GLY A 1 109 ? -9.382 -15.833 2.043 1.00 81.94 109 GLY A CA 1
ATOM 855 C C . GLY A 1 109 ? -8.837 -14.451 2.418 1.00 81.94 109 GLY A C 1
ATOM 856 O O . GLY A 1 109 ? -7.969 -13.931 1.725 1.00 81.94 109 GLY A O 1
ATOM 857 N N . MET A 1 110 ? -9.332 -13.830 3.494 1.00 78.12 110 MET A N 1
ATOM 858 C CA . MET A 1 110 ? -8.989 -12.450 3.872 1.00 78.12 110 MET A CA 1
ATOM 859 C C . MET A 1 110 ? -7.909 -12.332 4.965 1.00 78.12 110 MET A C 1
ATOM 861 O O . MET A 1 110 ? -7.798 -11.269 5.579 1.00 78.12 110 MET A O 1
ATOM 865 N N . LEU A 1 111 ? -7.135 -13.381 5.275 1.00 65.50 111 LEU A N 1
ATOM 866 C CA . LEU A 1 111 ? -6.308 -13.363 6.491 1.00 65.50 111 LEU A CA 1
ATOM 867 C C . LEU A 1 111 ? -4.937 -12.700 6.378 1.00 65.50 111 LEU A C 1
ATOM 869 O O . LEU A 1 111 ? -4.434 -12.212 7.391 1.00 65.50 111 LEU A O 1
ATOM 873 N N . GLU A 1 112 ? -4.318 -12.675 5.199 1.00 66.62 112 GLU A N 1
ATOM 874 C CA . GLU A 1 112 ? -2.974 -12.109 5.087 1.00 66.62 112 GLU A CA 1
ATOM 875 C C . GLU A 1 112 ? -2.993 -10.617 5.451 1.00 66.62 112 GLU A C 1
ATOM 877 O O . GLU A 1 112 ? -3.577 -9.786 4.759 1.00 66.62 112 GLU A O 1
ATOM 882 N N . ASN A 1 113 ? -2.345 -10.292 6.576 1.00 67.62 113 ASN A N 1
ATOM 883 C CA . ASN A 1 113 ? -2.175 -8.939 7.112 1.00 67.62 113 ASN A CA 1
ATOM 884 C C . ASN A 1 113 ? -3.466 -8.220 7.568 1.00 67.62 113 ASN A C 1
ATOM 886 O O . ASN A 1 113 ? -3.497 -6.988 7.620 1.00 67.62 113 ASN A O 1
ATOM 890 N N . THR A 1 114 ? -4.521 -8.952 7.953 1.00 73.94 114 THR A N 1
ATOM 891 C CA . THR A 1 114 ? -5.764 -8.352 8.481 1.00 73.94 114 THR A CA 1
ATOM 892 C C . THR A 1 114 ? -5.769 -8.257 10.011 1.00 73.94 114 THR A C 1
ATOM 894 O O . THR A 1 114 ? -5.738 -9.263 10.717 1.00 73.94 114 THR A O 1
ATOM 897 N N . THR A 1 115 ? -5.919 -7.039 10.541 1.00 84.19 115 THR A N 1
ATOM 898 C CA . THR A 1 115 ? -6.133 -6.789 11.979 1.00 84.19 115 THR A CA 1
ATOM 899 C C . THR A 1 115 ? -7.614 -6.548 12.262 1.00 84.19 115 THR A C 1
ATOM 901 O O . THR A 1 115 ? -8.204 -5.604 11.736 1.00 84.19 115 THR A O 1
ATOM 904 N N . LEU A 1 116 ? -8.215 -7.360 13.138 1.00 88.38 116 LEU A N 1
ATOM 905 C CA . LEU A 1 116 ? -9.598 -7.188 13.591 1.00 88.38 116 LEU A CA 1
ATOM 906 C C . LEU A 1 116 ? -9.637 -6.671 15.035 1.00 88.38 116 LEU A C 1
ATOM 908 O O . LEU A 1 116 ? -9.062 -7.288 15.931 1.00 88.38 116 LEU A O 1
ATOM 912 N N . ALA A 1 117 ? -10.346 -5.565 15.262 1.00 89.94 117 ALA A N 1
ATOM 913 C CA . ALA A 1 117 ? -10.504 -4.958 16.580 1.00 89.94 117 ALA A CA 1
ATOM 914 C C . ALA A 1 117 ? -11.909 -4.377 16.774 1.00 89.94 117 ALA A C 1
ATOM 916 O O . ALA A 1 117 ? -12.568 -3.947 15.823 1.00 89.94 117 ALA A O 1
ATOM 917 N N . TRP A 1 118 ? -12.355 -4.326 18.030 1.00 91.62 118 TRP A N 1
ATOM 918 C CA . TRP A 1 118 ? -13.609 -3.677 18.390 1.00 91.62 118 TRP A CA 1
ATOM 919 C C . TRP A 1 118 ? -13.512 -2.160 18.261 1.00 91.62 118 TRP A C 1
ATOM 921 O O . TRP A 1 118 ? -12.568 -1.534 18.742 1.00 91.62 118 TRP A O 1
ATOM 931 N N . LYS A 1 119 ? -14.545 -1.546 17.677 1.00 91.75 119 LYS A N 1
ATOM 932 C CA . LYS A 1 119 ? -14.716 -0.095 17.723 1.00 91.75 119 LYS A CA 1
ATOM 933 C C . LYS A 1 119 ? -15.459 0.289 18.998 1.00 91.75 119 LYS A C 1
ATOM 935 O O . LYS A 1 119 ? -16.674 0.120 19.082 1.00 91.75 119 LYS A O 1
ATOM 940 N N . VAL A 1 120 ? -14.723 0.822 19.967 1.00 92.12 120 VAL A N 1
ATOM 941 C CA . VAL A 1 120 ? -15.297 1.376 21.197 1.00 92.12 120 VAL A CA 1
ATOM 942 C C . VAL A 1 120 ? -15.993 2.696 20.868 1.00 92.12 120 VAL A C 1
ATOM 944 O O . VAL A 1 120 ? -15.428 3.568 20.206 1.00 92.12 120 VAL A O 1
ATOM 947 N N . GLN A 1 121 ? -17.251 2.829 21.275 1.00 89.12 121 GLN A N 1
ATOM 948 C CA . GLN A 1 121 ? -18.026 4.050 21.074 1.00 89.12 121 GLN A CA 1
ATOM 949 C C . GLN A 1 121 ? -17.684 5.094 22.154 1.00 89.12 121 GLN A C 1
ATOM 951 O O . GLN A 1 121 ? -17.130 4.736 23.191 1.00 89.12 121 GLN A O 1
ATOM 956 N N . PRO A 1 122 ? -18.049 6.379 21.978 1.00 92.25 122 PRO A N 1
ATOM 957 C CA . PRO A 1 122 ? -17.752 7.425 22.966 1.00 92.25 122 PRO A CA 1
ATOM 958 C C . PRO A 1 122 ? -18.295 7.150 24.377 1.00 92.25 122 PRO A C 1
ATOM 960 O O . PRO A 1 122 ? -17.769 7.670 25.352 1.00 92.25 122 PRO A O 1
ATOM 963 N N . ASN A 1 123 ? -19.338 6.323 24.494 1.00 88.88 123 ASN A N 1
ATOM 964 C CA . ASN A 1 123 ? -19.908 5.889 25.771 1.00 88.88 123 ASN A CA 1
ATOM 965 C C . ASN A 1 123 ? -19.145 4.716 26.427 1.00 88.88 123 ASN A C 1
ATOM 967 O O . ASN A 1 123 ? -19.629 4.168 27.411 1.00 88.88 123 ASN A O 1
ATOM 971 N N . GLY A 1 124 ? -18.012 4.288 25.863 1.00 88.81 124 GLY A N 1
ATOM 972 C CA . GLY A 1 124 ? -17.217 3.153 26.337 1.00 88.81 124 GLY A CA 1
ATOM 973 C C . GLY A 1 124 ? -17.745 1.778 25.915 1.00 88.81 124 GLY A C 1
ATOM 974 O O . GLY A 1 124 ? -17.055 0.781 26.103 1.00 88.81 124 GLY A O 1
ATOM 975 N N . ASN A 1 125 ? -18.931 1.697 25.304 1.00 88.50 125 ASN A N 1
ATOM 976 C CA . ASN A 1 125 ? -19.526 0.425 24.905 1.00 88.50 125 ASN A CA 1
ATOM 977 C C . ASN A 1 125 ? -19.133 0.027 23.478 1.00 88.50 125 ASN A C 1
ATOM 979 O O . ASN A 1 125 ? -19.021 0.857 22.576 1.00 88.50 125 ASN A O 1
ATOM 983 N N . ILE A 1 126 ? -19.002 -1.280 23.255 1.00 90.75 126 ILE A N 1
ATOM 984 C CA . ILE A 1 126 ? -18.843 -1.874 21.919 1.00 90.75 126 ILE A CA 1
ATOM 985 C C . ILE A 1 126 ? -20.227 -2.123 21.304 1.00 90.75 126 ILE A C 1
ATOM 987 O O . ILE A 1 126 ? -20.519 -1.690 20.188 1.00 90.75 126 ILE A O 1
ATOM 991 N N . PHE A 1 127 ? -21.110 -2.764 22.074 1.00 90.69 127 PHE A N 1
ATOM 992 C CA . PHE A 1 127 ? -22.462 -3.138 21.668 1.00 90.69 127 PHE A CA 1
ATOM 993 C C . PHE A 1 127 ? -23.514 -2.230 22.303 1.00 90.69 127 PHE A C 1
ATOM 995 O O . PHE A 1 127 ? -23.408 -1.853 23.466 1.00 90.69 127 PHE A O 1
ATOM 1002 N N . ASN A 1 128 ? -24.585 -1.946 21.560 1.00 88.38 128 ASN A N 1
ATOM 1003 C CA . ASN A 1 128 ? -25.793 -1.329 22.103 1.00 88.38 128 ASN A CA 1
ATOM 1004 C C . ASN A 1 128 ? -26.971 -2.280 21.913 1.00 88.38 128 ASN A C 1
ATOM 1006 O O . ASN A 1 128 ? -27.180 -2.803 20.816 1.00 88.38 128 ASN A O 1
ATOM 1010 N N . LYS A 1 129 ? -27.787 -2.458 22.957 1.00 84.12 129 LYS A N 1
ATOM 1011 C CA . LYS A 1 129 ? -29.064 -3.163 22.814 1.00 84.12 129 LYS A CA 1
ATOM 1012 C C . LYS A 1 129 ? -29.967 -2.344 21.892 1.00 84.12 129 LYS A C 1
ATOM 1014 O O . LYS A 1 129 ? -30.193 -1.158 22.139 1.00 84.12 129 LYS A O 1
ATOM 1019 N N . LYS A 1 130 ? -30.519 -2.969 20.851 1.00 81.00 130 LYS A N 1
ATOM 1020 C CA . LYS A 1 130 ? -31.618 -2.357 20.099 1.00 81.00 130 LYS A CA 1
ATOM 1021 C C . LYS A 1 130 ? -32.804 -2.184 21.048 1.00 81.00 130 LYS A C 1
ATOM 1023 O O . LYS A 1 130 ? -33.308 -3.167 21.585 1.00 81.00 130 LYS A O 1
ATOM 1028 N N . LYS A 1 131 ? -33.248 -0.944 21.264 1.00 74.38 131 LYS A N 1
ATOM 1029 C CA . LYS A 1 131 ? -34.534 -0.694 21.924 1.00 74.38 131 LYS A CA 1
ATOM 1030 C C . LYS A 1 131 ? -35.636 -1.167 20.974 1.00 74.38 131 LYS A C 1
ATOM 1032 O O . LYS A 1 131 ? -35.596 -0.829 19.791 1.00 74.38 131 LYS A O 1
ATOM 1037 N N . LYS A 1 132 ? -36.601 -1.948 21.467 1.00 62.22 132 LYS A N 1
ATOM 1038 C CA . LYS A 1 132 ? -37.852 -2.154 20.727 1.00 62.22 132 LYS A CA 1
ATOM 1039 C C . LYS A 1 132 ? -38.529 -0.787 2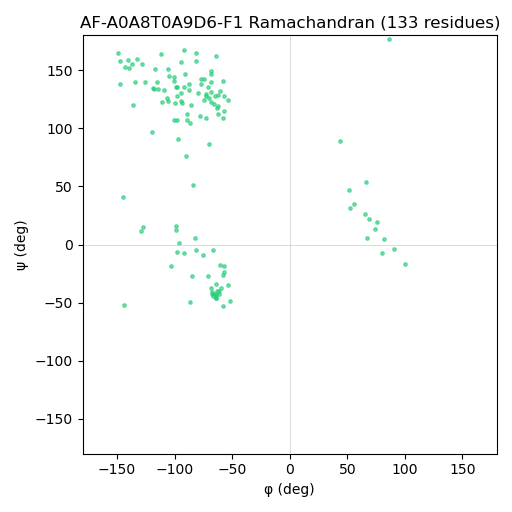0.614 1.00 62.22 132 LYS A C 1
ATOM 1041 O O . LYS A 1 132 ? -38.644 -0.089 21.619 1.00 62.22 132 LYS A O 1
ATOM 1046 N N . ALA A 1 133 ? -38.910 -0.386 19.404 1.00 57.69 133 ALA A N 1
ATOM 1047 C CA . ALA A 1 133 ? -39.773 0.773 19.236 1.00 57.69 133 ALA A CA 1
ATOM 1048 C C . ALA A 1 133 ? -41.110 0.439 19.913 1.00 57.69 133 ALA A C 1
ATOM 1050 O O . ALA A 1 133 ? -41.748 -0.546 19.544 1.00 57.69 133 ALA A O 1
ATOM 1051 N N . HIS A 1 134 ? -41.473 1.194 20.948 1.00 51.44 134 HIS A N 1
ATOM 1052 C CA . HIS A 1 134 ? -42.833 1.177 21.469 1.00 51.44 134 HIS A CA 1
ATOM 1053 C C . HIS A 1 134 ? -43.700 1.911 20.442 1.00 51.44 134 HIS A C 1
ATOM 1055 O O . HIS A 1 134 ? -43.520 3.113 20.249 1.00 51.44 134 HIS A O 1
ATOM 1061 N N . LEU A 1 135 ? -44.535 1.153 19.730 1.00 41.69 135 LEU A N 1
ATOM 1062 C CA . LEU A 1 135 ? -45.734 1.663 19.064 1.00 41.69 135 LEU A CA 1
ATOM 1063 C C . LEU A 1 135 ? -46.846 1.773 20.106 1.00 41.69 135 LEU A C 1
ATOM 1065 O O . LEU A 1 135 ? -46.913 0.855 20.959 1.00 41.69 135 LEU A O 1
#

Solvent-accessible surface area (backbone atoms only — not comparable to full-atom values): 8841 Å² total; per-residue (Å²): 138,87,63,74,80,48,88,57,62,25,37,63,54,33,32,66,86,78,42,26,37,80,87,71,50,75,62,73,92,79,50,52,38,94,77,43,78,64,46,70,95,76,53,31,42,25,31,30,37,39,63,56,25,31,40,54,38,48,71,85,62,90,59,55,71,62,83,81,85,83,65,80,75,84,81,76,88,82,89,79,86,86,88,66,97,59,60,75,85,39,68,69,50,46,49,52,52,53,50,54,52,50,53,55,37,47,79,70,73,55,51,87,90,61,86,87,78,87,67,67,41,98,85,70,41,72,75,77,84,81,76,79,81,84,126

InterPro domains:
  IPR001304 C-type lectin-like [PF00059] (9-68)
  IPR001304 C-type lectin-like [PS50041] (1-68)
  IPR016186 C-type lectin-like/link domain superfamily [G3DSA:3.10.100.10] (1-107)
  IPR016187 C-type lectin fold [SSF56436] (5-71)

Sequence (135 aa):
MQVRNTVGDAWIGLYRDTWKWVDGTIASNLKWIPGEPNNYGGNENCGVVNSGLFGDVPCSNIFFFFCDTNFPTRSQTVRLQVMSDGSVFDPAVQSSILEQMKQKLEENGMLENTTLAWKVQPNGNIFNKKKKAHL

Mean predicted aligned error: 10.85 Å

Foldseek 3Di:
DFDADDDDWEFEQWFPPQTAHVLGHHDPPAAADVCPPPCVVVAQGGWIDDRRHIYTDHPPDDHHYDDDPPRPQPDDDDDDDDDDPDDCPDPVVVVVVQVVVQVVCVVVVNNVPDDDDADQDPVRDRDDDDDDPDD

Secondary structure (DSSP, 8-state):
------SS-EEEEEETTTTEETTSPBP-S--BPTT-S--GGG---EEEEETTEEEEE-TT---EEPPP----------------SS-TTSHHHHHHHHHHHHHHHHHTT--TT--------TTS-S--PPPPP--

pLDDT: mean 86.64, std 10.91, range [41.69, 97.56]